Protein AF-A0A439CP92-F1 (afdb_monomer_lite)

pLDDT: mean 86.47, std 14.82, range [38.97, 98.31]

Foldseek 3Di:
DVVCLVVLNLVVLLVVCPPQPLHPLRSLLSVLSSCVSVVVLVVSLVSLVVSQVVCVVVVHDDVVSQLSNLVSCVSVVVLVVSLVSLVVCVVVVDDAPSSLVSNLVSLVVPHPCSVVVNVVSVVSNVPHDDPPPPPDPDDDVVVRPD

Structure (mmCIF, N/CA/C/O backbone):
data_AF-A0A439CP92-F1
#
_entry.id   AF-A0A439CP92-F1
#
loop_
_atom_site.group_PDB
_atom_site.id
_atom_site.type_symbol
_atom_site.label_atom_id
_atom_site.label_alt_id
_atom_site.label_comp_id
_atom_site.label_asym_id
_atom_site.label_entity_id
_atom_site.label_seq_id
_atom_site.pdbx_PDB_ins_code
_atom_site.Cartn_x
_atom_site.Cartn_y
_atom_site.Cartn_z
_atom_site.occupancy
_atom_site.B_iso_or_equiv
_atom_site.auth_seq_id
_atom_site.auth_comp_id
_atom_site.auth_asym_id
_atom_site.auth_atom_id
_atom_site.pdbx_PDB_model_num
ATOM 1 N N . ALA A 1 1 ? 4.979 8.449 -17.816 1.00 75.75 1 ALA A N 1
ATOM 2 C CA . ALA A 1 1 ? 4.745 7.078 -17.321 1.00 75.75 1 ALA A CA 1
ATOM 3 C C . ALA A 1 1 ? 3.416 6.972 -16.576 1.00 75.75 1 ALA A C 1
ATOM 5 O O . ALA A 1 1 ? 2.495 6.384 -17.115 1.00 75.75 1 ALA A O 1
ATOM 6 N N . LEU A 1 2 ? 3.265 7.621 -15.417 1.00 82.44 2 LEU A N 1
ATOM 7 C CA . LEU A 1 2 ? 2.061 7.519 -14.573 1.00 82.44 2 LEU A CA 1
ATOM 8 C C . LEU A 1 2 ? 0.750 7.939 -15.263 1.00 82.44 2 LEU A C 1
ATOM 10 O O . LEU A 1 2 ? -0.263 7.269 -15.110 1.00 82.44 2 LEU A O 1
ATOM 14 N N . LEU A 1 3 ? 0.774 8.989 -16.095 1.00 85.38 3 LEU A N 1
ATOM 15 C CA . LEU A 1 3 ? -0.392 9.374 -16.904 1.00 85.38 3 LEU A CA 1
ATOM 16 C C . LEU A 1 3 ? -0.860 8.239 -17.828 1.00 85.38 3 LEU A C 1
ATOM 18 O O . LEU A 1 3 ? -2.056 8.039 -17.990 1.00 85.38 3 LEU A O 1
ATOM 22 N N . TRP A 1 4 ? 0.073 7.491 -18.419 1.00 85.50 4 TRP A N 1
ATOM 23 C CA . TRP A 1 4 ? -0.262 6.387 -19.316 1.00 85.50 4 TRP A CA 1
ATOM 24 C C . TRP A 1 4 ? -0.872 5.211 -18.558 1.00 85.50 4 TRP A C 1
ATOM 26 O O . TRP A 1 4 ? -1.878 4.683 -19.012 1.00 85.50 4 TRP A O 1
ATOM 36 N N . LEU A 1 5 ? -0.361 4.894 -17.362 1.00 84.50 5 LEU A N 1
ATOM 37 C CA . LEU A 1 5 ? -0.995 3.914 -16.470 1.00 84.50 5 LEU A CA 1
ATOM 38 C C . LEU A 1 5 ? -2.428 4.323 -16.116 1.00 84.50 5 LEU A C 1
ATOM 40 O O . LEU A 1 5 ? -3.335 3.503 -16.186 1.00 84.50 5 LEU A O 1
ATOM 44 N N . HIS A 1 6 ? -2.658 5.604 -15.815 1.00 80.31 6 HIS A N 1
ATOM 45 C CA . HIS A 1 6 ? -4.003 6.106 -15.531 1.00 80.31 6 HIS A CA 1
ATOM 46 C C . HIS A 1 6 ? -4.958 5.993 -16.733 1.00 80.31 6 HIS A C 1
ATOM 48 O O . HIS A 1 6 ? -6.160 5.820 -16.557 1.00 80.31 6 HIS A O 1
ATOM 54 N N . LEU A 1 7 ? -4.424 6.079 -17.954 1.00 86.38 7 LEU A N 1
ATOM 55 C CA . LEU A 1 7 ? -5.168 5.883 -19.200 1.00 86.38 7 LEU A CA 1
ATOM 56 C C . LEU A 1 7 ? -5.283 4.402 -19.610 1.00 86.38 7 LEU A C 1
ATOM 58 O O . LEU A 1 7 ? -5.923 4.114 -20.619 1.00 86.38 7 LEU A O 1
ATOM 62 N N . GLY A 1 8 ? -4.672 3.480 -18.858 1.00 80.81 8 GLY A N 1
ATOM 63 C CA . GLY A 1 8 ? -4.618 2.050 -19.172 1.00 80.81 8 GLY A CA 1
ATOM 64 C C . GLY A 1 8 ? -3.624 1.672 -20.278 1.00 80.81 8 GLY A C 1
ATOM 65 O O . GLY A 1 8 ? -3.617 0.530 -20.721 1.00 80.81 8 GLY A O 1
ATOM 66 N N . ASP A 1 9 ? -2.777 2.598 -20.737 1.00 87.50 9 ASP A N 1
ATOM 67 C CA . ASP A 1 9 ? -1.738 2.325 -21.738 1.00 87.50 9 ASP A CA 1
ATOM 68 C C . ASP A 1 9 ? -0.431 1.910 -21.044 1.00 87.50 9 ASP A C 1
ATOM 70 O O . ASP A 1 9 ? 0.498 2.701 -20.835 1.00 87.50 9 ASP A O 1
ATOM 74 N N . VAL A 1 10 ? -0.378 0.642 -20.639 1.00 87.44 10 VAL A N 1
ATOM 75 C CA . VAL A 1 10 ? 0.774 0.050 -19.946 1.00 87.44 10 VAL A CA 1
ATOM 76 C C . VAL A 1 10 ? 2.036 0.086 -20.814 1.00 87.44 10 VAL A C 1
ATOM 78 O O . VAL A 1 10 ? 3.124 0.420 -20.334 1.00 87.44 10 VAL A O 1
ATOM 81 N N . ASP A 1 11 ? 1.904 -0.165 -22.114 1.00 86.31 11 ASP A N 1
ATOM 82 C CA . ASP A 1 11 ? 3.033 -0.162 -23.038 1.00 86.31 11 ASP A CA 1
ATOM 83 C C . ASP A 1 11 ? 3.666 1.234 -23.165 1.00 86.31 11 ASP A C 1
ATOM 85 O O . ASP A 1 11 ? 4.895 1.382 -23.160 1.00 86.31 11 ASP A O 1
ATOM 89 N N . ALA A 1 12 ? 2.850 2.290 -23.256 1.00 86.62 12 ALA A N 1
ATOM 90 C CA . ALA A 1 12 ? 3.343 3.664 -23.261 1.00 86.62 12 ALA A CA 1
ATOM 91 C C . ALA A 1 12 ? 3.942 4.066 -21.910 1.00 86.62 12 ALA A C 1
ATOM 93 O O . ALA A 1 12 ? 4.920 4.826 -21.878 1.00 86.62 12 ALA A O 1
ATOM 94 N N . ALA A 1 13 ? 3.417 3.539 -20.801 1.00 85.88 13 ALA A N 1
ATOM 95 C CA . ALA A 1 13 ? 3.995 3.753 -19.483 1.00 85.88 13 ALA A CA 1
ATOM 96 C C . ALA A 1 13 ? 5.419 3.191 -19.387 1.00 85.88 13 ALA A C 1
ATOM 98 O O . ALA A 1 13 ? 6.328 3.951 -19.038 1.00 85.88 13 ALA A O 1
ATOM 99 N N . ARG A 1 14 ? 5.627 1.925 -19.780 1.00 84.44 14 ARG A N 1
ATOM 100 C CA . ARG A 1 14 ? 6.946 1.264 -19.770 1.00 84.44 14 ARG A CA 1
ATOM 101 C C . ARG A 1 14 ? 7.942 1.972 -20.693 1.00 84.44 14 ARG A C 1
ATOM 103 O O . ARG A 1 14 ? 9.051 2.306 -20.281 1.00 84.44 14 ARG A O 1
ATOM 110 N N . ARG A 1 15 ? 7.529 2.338 -21.914 1.00 85.75 15 ARG A N 1
ATOM 111 C CA . ARG A 1 15 ? 8.378 3.122 -22.837 1.00 85.75 15 ARG A CA 1
ATOM 112 C C . ARG A 1 15 ? 8.777 4.493 -22.289 1.00 85.75 15 ARG A C 1
ATOM 114 O O . ARG A 1 15 ? 9.829 5.000 -22.656 1.00 85.75 15 ARG A O 1
ATOM 121 N N . SER A 1 16 ? 7.944 5.102 -21.444 1.00 82.94 16 SER A N 1
ATOM 122 C CA . SER A 1 16 ? 8.219 6.431 -20.882 1.00 82.94 16 SER A CA 1
ATOM 123 C C . SER A 1 16 ? 9.323 6.432 -19.829 1.00 82.94 16 SER A C 1
ATOM 125 O O . SER A 1 16 ? 9.862 7.498 -19.542 1.00 82.94 16 SER A O 1
ATOM 127 N N . VAL A 1 17 ? 9.594 5.284 -19.204 1.00 81.12 17 VAL A N 1
ATOM 128 C CA . VAL A 1 17 ? 10.691 5.138 -18.239 1.00 81.12 17 VAL A CA 1
ATOM 129 C C . VAL A 1 17 ? 11.905 4.448 -18.830 1.00 81.12 17 VAL A C 1
ATOM 131 O O . VAL A 1 17 ? 12.988 4.615 -18.286 1.00 81.12 17 VAL A O 1
ATOM 134 N N . ALA A 1 18 ? 11.751 3.772 -19.975 1.00 72.81 18 ALA A N 1
ATOM 135 C CA . ALA A 1 18 ? 12.869 3.226 -20.725 1.00 72.81 18 ALA A CA 1
ATOM 136 C C . ALA A 1 18 ? 13.961 4.293 -20.917 1.00 72.81 18 ALA A C 1
ATOM 138 O O . ALA A 1 18 ? 13.659 5.435 -21.279 1.00 72.81 18 ALA A O 1
ATOM 139 N N . HIS A 1 19 ? 15.221 3.881 -20.757 1.00 70.25 19 HIS A N 1
ATOM 140 C CA . HIS A 1 19 ? 16.435 4.709 -20.826 1.00 70.25 19 HIS A CA 1
ATOM 141 C C . HIS A 1 19 ? 16.805 5.464 -19.533 1.00 70.25 19 HIS A C 1
ATOM 143 O O . HIS A 1 19 ? 17.513 6.468 -19.605 1.00 70.25 19 HIS A O 1
ATOM 149 N N . GLY A 1 2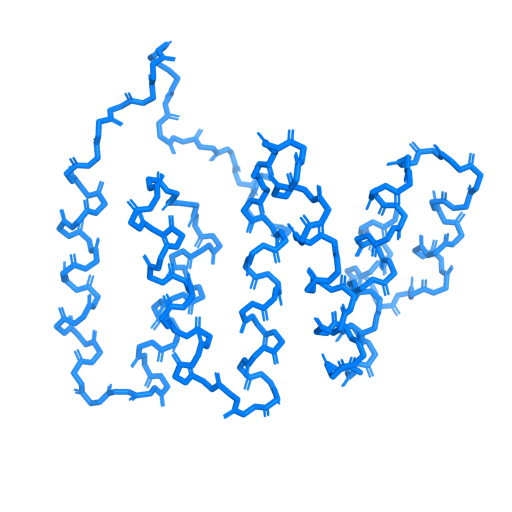0 ? 16.391 4.992 -18.350 1.00 66.94 20 GLY A N 1
ATOM 150 C CA . GLY A 1 20 ? 16.940 5.462 -17.073 1.00 66.94 20 GLY A CA 1
ATOM 151 C C . GLY A 1 20 ? 16.405 6.809 -16.592 1.00 66.94 20 GLY A C 1
ATOM 152 O O . GLY A 1 20 ? 16.913 7.351 -15.613 1.00 66.94 20 GLY A O 1
ATOM 153 N N . VAL A 1 21 ? 15.378 7.364 -17.246 1.00 66.06 21 VAL A N 1
ATOM 154 C CA . VAL A 1 21 ? 14.821 8.691 -16.916 1.00 66.06 21 VAL A CA 1
ATOM 155 C C . VAL A 1 21 ? 14.215 8.717 -15.508 1.00 66.06 21 VAL A C 1
ATOM 157 O O . VAL A 1 21 ? 14.237 9.752 -14.848 1.00 66.06 21 VAL A O 1
ATOM 160 N N . ALA A 1 22 ? 13.698 7.580 -15.037 1.00 67.50 22 ALA A N 1
ATOM 161 C CA . ALA A 1 22 ? 13.103 7.430 -13.709 1.00 67.50 22 ALA A CA 1
ATOM 162 C C . ALA A 1 22 ? 14.066 6.832 -12.660 1.00 67.50 22 ALA A C 1
ATOM 164 O O . ALA A 1 22 ? 13.677 6.662 -11.505 1.00 67.50 22 ALA A O 1
ATOM 165 N N . GLY A 1 23 ? 15.302 6.495 -13.051 1.00 81.56 23 GLY A N 1
ATOM 166 C CA . GLY A 1 23 ? 16.192 5.648 -12.255 1.00 81.56 23 GLY A CA 1
ATOM 167 C C . GLY A 1 23 ? 15.680 4.206 -12.113 1.00 81.56 23 GLY A C 1
ATOM 168 O O . GLY A 1 23 ? 14.529 3.895 -12.412 1.00 81.56 23 GLY A O 1
ATOM 169 N N . GLU A 1 24 ? 16.541 3.312 -11.628 1.00 83.75 24 GLU A N 1
ATOM 170 C CA . GLU A 1 24 ? 16.246 1.873 -11.530 1.00 83.75 24 GLU A CA 1
ATOM 171 C C . GLU A 1 24 ? 15.065 1.567 -10.591 1.00 83.75 24 GLU A C 1
ATOM 173 O O . GLU A 1 24 ? 14.230 0.708 -10.869 1.00 83.75 24 GLU A O 1
ATOM 178 N N . THR A 1 25 ? 14.955 2.291 -9.476 1.00 84.50 25 THR A N 1
ATOM 179 C CA . THR A 1 25 ? 13.829 2.174 -8.537 1.00 84.50 25 THR A CA 1
ATOM 180 C C . THR A 1 25 ? 12.513 2.614 -9.183 1.00 84.50 25 THR A C 1
ATOM 182 O O . THR A 1 25 ? 11.494 1.941 -9.034 1.00 84.50 25 THR A O 1
ATOM 185 N N . GLY A 1 26 ? 12.528 3.722 -9.934 1.00 85.06 26 GLY A N 1
ATOM 186 C CA . GLY A 1 26 ? 11.341 4.250 -10.604 1.00 85.06 26 GLY A CA 1
ATOM 187 C C . GLY A 1 26 ? 10.868 3.363 -11.755 1.00 85.06 26 GLY A C 1
ATOM 188 O O . GLY A 1 26 ? 9.666 3.160 -11.912 1.00 85.06 26 GLY A O 1
ATOM 189 N N . GLU A 1 27 ? 11.793 2.783 -12.524 1.00 89.19 27 GLU A N 1
ATOM 190 C CA . GLU A 1 27 ? 11.474 1.781 -13.551 1.00 89.19 27 GLU A CA 1
ATOM 191 C C . GLU A 1 27 ? 10.789 0.553 -12.938 1.00 89.19 27 GLU A C 1
ATOM 193 O O . GLU A 1 27 ? 9.714 0.158 -13.390 1.00 89.19 27 GLU A O 1
ATOM 198 N N . ARG A 1 28 ? 11.338 0.013 -11.841 1.00 91.69 28 ARG A N 1
ATOM 199 C CA . ARG A 1 28 ? 10.758 -1.139 -11.132 1.00 91.69 28 ARG A CA 1
ATOM 200 C C . ARG A 1 28 ? 9.383 -0.850 -10.533 1.00 91.69 28 ARG A C 1
ATOM 202 O O . ARG A 1 28 ? 8.502 -1.705 -10.597 1.00 91.69 28 ARG A O 1
ATOM 209 N N . ALA A 1 29 ? 9.174 0.353 -9.998 1.00 91.75 29 ALA A N 1
ATOM 210 C CA . ALA A 1 29 ? 7.865 0.776 -9.506 1.00 91.75 29 ALA A CA 1
ATOM 211 C C . ALA A 1 29 ? 6.828 0.863 -10.640 1.00 91.75 29 ALA A C 1
ATOM 213 O O . ALA A 1 29 ? 5.717 0.356 -10.496 1.00 91.75 29 ALA A O 1
ATOM 214 N N . ILE A 1 30 ? 7.186 1.444 -11.793 1.00 91.69 30 ILE A N 1
ATOM 215 C CA . ILE A 1 30 ? 6.302 1.476 -12.971 1.00 91.69 30 ILE A CA 1
ATOM 216 C C . ILE A 1 30 ? 6.001 0.067 -13.474 1.00 91.69 30 ILE A C 1
ATOM 218 O O . ILE A 1 30 ? 4.857 -0.216 -13.822 1.00 91.69 30 ILE A O 1
ATOM 222 N N . ASP A 1 31 ? 6.988 -0.825 -13.466 1.00 92.75 31 ASP A N 1
ATOM 223 C CA . ASP A 1 31 ? 6.794 -2.210 -13.875 1.00 92.75 31 ASP A CA 1
ATOM 224 C C . ASP A 1 31 ? 5.871 -2.997 -12.944 1.00 92.75 31 ASP A C 1
ATOM 226 O O . ASP A 1 31 ? 5.205 -3.916 -13.418 1.00 92.75 31 ASP A O 1
ATOM 230 N N . ALA A 1 32 ? 5.838 -2.682 -11.649 1.00 95.56 32 ALA A N 1
ATOM 231 C CA . ALA A 1 32 ? 4.910 -3.287 -10.698 1.00 95.56 32 ALA A CA 1
ATOM 232 C C . ALA A 1 32 ? 3.497 -2.693 -10.825 1.00 95.56 32 ALA A C 1
ATOM 234 O O . ALA A 1 32 ? 2.518 -3.435 -10.839 1.00 95.56 32 ALA A O 1
ATOM 235 N N . LEU A 1 33 ? 3.380 -1.372 -10.995 1.00 94.12 33 LEU A N 1
ATOM 236 C CA . LEU A 1 33 ? 2.095 -0.705 -11.243 1.00 94.12 33 LEU A CA 1
ATOM 237 C C . LEU A 1 33 ? 1.445 -1.159 -12.555 1.00 94.12 33 LEU A C 1
ATOM 239 O O . LEU A 1 33 ? 0.226 -1.283 -12.630 1.00 94.12 33 LEU A O 1
ATOM 243 N N . ALA A 1 34 ? 2.252 -1.407 -13.583 1.00 92.25 34 ALA A N 1
ATOM 244 C CA . ALA A 1 34 ? 1.799 -1.961 -14.848 1.00 92.25 34 ALA A CA 1
ATOM 245 C C . ALA A 1 34 ? 1.158 -3.345 -14.671 1.00 92.25 34 ALA A C 1
ATOM 247 O O . ALA A 1 34 ? 0.043 -3.556 -15.132 1.00 92.25 34 ALA A O 1
ATOM 248 N N . ASP A 1 35 ? 1.811 -4.248 -13.936 1.00 94.69 35 ASP A N 1
ATOM 249 C CA . ASP A 1 35 ? 1.246 -5.567 -13.636 1.00 94.69 35 ASP A CA 1
ATOM 250 C C . ASP A 1 35 ? -0.064 -5.452 -12.837 1.00 94.69 35 ASP A C 1
ATOM 252 O O . ASP A 1 35 ? -1.028 -6.155 -13.126 1.00 94.69 35 ASP A O 1
ATOM 256 N N . MET A 1 36 ? -0.149 -4.521 -11.877 1.00 95.06 36 MET A N 1
ATOM 257 C CA . MET A 1 36 ? -1.408 -4.252 -11.164 1.00 95.06 36 MET A CA 1
ATOM 258 C C . MET A 1 36 ? -2.516 -3.750 -12.099 1.00 95.06 36 MET A C 1
ATOM 260 O O . MET A 1 36 ? -3.676 -4.110 -11.905 1.00 95.06 36 MET A O 1
ATOM 264 N N . ALA A 1 37 ? -2.180 -2.916 -13.088 1.00 91.38 37 ALA A N 1
ATOM 265 C CA . ALA A 1 37 ? -3.136 -2.408 -14.072 1.00 91.38 37 ALA A CA 1
ATOM 266 C C . ALA A 1 37 ? -3.661 -3.518 -15.000 1.00 91.38 37 ALA A C 1
ATOM 268 O O . ALA A 1 37 ? -4.830 -3.480 -15.383 1.00 91.38 37 ALA A O 1
ATOM 269 N N . ASP A 1 38 ? -2.830 -4.522 -15.289 1.00 92.00 38 ASP A N 1
ATOM 270 C CA . ASP A 1 38 ? -3.197 -5.714 -16.063 1.00 92.00 38 ASP A CA 1
ATOM 271 C C . ASP A 1 38 ? -3.932 -6.784 -15.221 1.00 92.00 38 ASP A C 1
ATOM 273 O O . ASP A 1 38 ? -4.427 -7.770 -15.763 1.00 92.00 38 ASP A O 1
ATOM 277 N N . GLY A 1 39 ? -4.057 -6.583 -13.903 1.00 93.88 39 GLY A N 1
ATOM 278 C CA . GLY A 1 39 ? -4.697 -7.525 -12.974 1.00 93.88 39 GLY A CA 1
ATOM 279 C C . GLY A 1 39 ? -3.779 -8.645 -12.469 1.00 93.88 39 GLY A C 1
ATOM 280 O O . GLY A 1 39 ? -4.235 -9.546 -11.768 1.00 93.88 39 GLY A O 1
ATOM 281 N N . GLU A 1 40 ? -2.484 -8.576 -12.774 1.00 97.25 40 GLU A N 1
ATOM 282 C CA . GLU A 1 40 ? -1.452 -9.551 -12.407 1.00 97.25 40 GLU A CA 1
ATOM 283 C C . GLU A 1 40 ? -0.909 -9.279 -10.988 1.00 97.25 40 GLU A C 1
ATOM 285 O O . GLU A 1 40 ? 0.280 -9.008 -10.773 1.00 97.25 40 GLU A O 1
ATOM 290 N N . TYR A 1 41 ? -1.796 -9.309 -9.988 1.00 97.50 41 TYR A N 1
ATOM 291 C CA . TYR A 1 41 ? -1.498 -8.869 -8.619 1.00 97.50 41 TYR A CA 1
ATOM 292 C C . TYR A 1 41 ? -0.447 -9.721 -7.898 1.00 97.50 41 TYR A C 1
ATOM 294 O O . TYR A 1 41 ? 0.344 -9.180 -7.127 1.00 97.50 41 TYR A O 1
ATOM 302 N N . GLU A 1 42 ? -0.385 -11.029 -8.139 1.00 98.12 42 GLU A N 1
ATOM 303 C CA . GLU A 1 42 ? 0.636 -11.917 -7.574 1.00 98.12 42 GLU A CA 1
ATO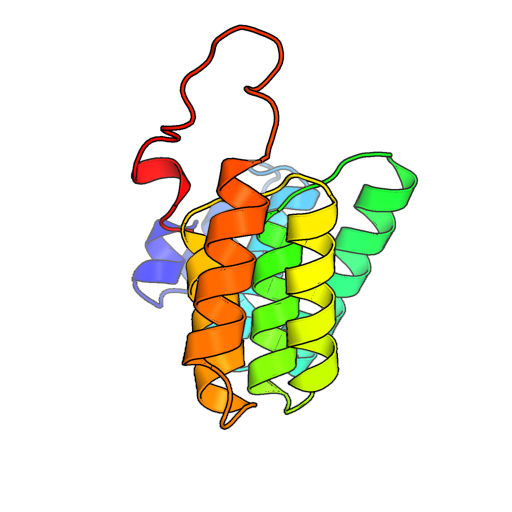M 304 C C . GLU A 1 42 ? 2.037 -11.553 -8.082 1.00 98.12 42 GLU A C 1
ATOM 306 O O . GLU A 1 42 ? 3.002 -11.530 -7.310 1.00 98.12 42 GLU A O 1
ATOM 311 N N . THR A 1 43 ? 2.146 -11.225 -9.372 1.00 97.94 43 THR A N 1
ATOM 312 C CA . THR A 1 43 ? 3.407 -10.801 -9.992 1.00 97.94 43 THR A CA 1
ATOM 313 C C . THR A 1 43 ? 3.835 -9.440 -9.444 1.00 97.94 43 THR A C 1
ATOM 315 O O . THR A 1 43 ? 4.978 -9.278 -9.002 1.00 97.94 43 THR A O 1
ATOM 318 N N . ALA A 1 44 ? 2.899 -8.489 -9.373 1.00 98.06 44 ALA A N 1
ATOM 319 C CA . ALA A 1 44 ? 3.131 -7.183 -8.766 1.00 98.06 44 ALA A CA 1
ATOM 320 C C . ALA A 1 44 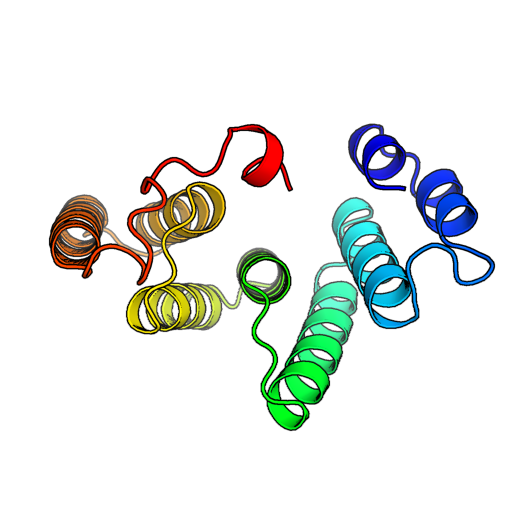? 3.551 -7.291 -7.290 1.00 98.06 44 ALA A C 1
ATOM 322 O O . ALA A 1 44 ? 4.497 -6.626 -6.867 1.00 98.06 44 ALA A O 1
ATOM 323 N N . LEU A 1 45 ? 2.908 -8.168 -6.510 1.00 98.31 45 LEU A N 1
ATOM 324 C CA . LEU A 1 45 ? 3.239 -8.412 -5.105 1.00 98.31 45 LEU A CA 1
ATOM 325 C C . LEU A 1 45 ? 4.699 -8.849 -4.933 1.00 98.31 45 LEU A C 1
ATOM 327 O O . LEU A 1 45 ? 5.385 -8.366 -4.030 1.00 98.31 45 LEU A O 1
ATOM 331 N N . GLY A 1 46 ? 5.183 -9.741 -5.802 1.00 98.12 46 GLY A N 1
ATOM 332 C CA . GLY A 1 46 ? 6.585 -10.160 -5.818 1.00 98.12 46 GLY A CA 1
ATOM 333 C C . GLY A 1 46 ? 7.538 -8.988 -6.066 1.00 98.12 46 GLY A C 1
ATOM 334 O O . GLY A 1 46 ? 8.509 -8.816 -5.327 1.00 98.12 46 GLY A O 1
ATOM 335 N N . LYS A 1 47 ? 7.220 -8.137 -7.049 1.00 97.88 47 LYS A N 1
ATOM 336 C CA . LYS A 1 47 ? 8.014 -6.942 -7.378 1.00 97.88 47 LYS A CA 1
ATOM 337 C C . LYS A 1 47 ? 8.046 -5.935 -6.228 1.00 97.88 47 LYS A C 1
ATOM 339 O O . LYS A 1 47 ? 9.121 -5.450 -5.880 1.00 97.88 47 LYS A O 1
ATOM 344 N N . TRP A 1 48 ? 6.905 -5.662 -5.593 1.00 97.69 48 TRP A N 1
ATOM 345 C CA . TRP A 1 48 ? 6.842 -4.742 -4.456 1.00 97.69 48 TRP A CA 1
ATOM 346 C C . TRP A 1 48 ? 7.604 -5.253 -3.236 1.00 97.69 48 TRP A C 1
ATOM 348 O O . TRP A 1 48 ? 8.272 -4.468 -2.566 1.00 97.69 48 TRP A O 1
ATOM 358 N N . ARG A 1 49 ? 7.542 -6.561 -2.950 1.00 97.00 49 ARG A N 1
ATOM 359 C CA . ARG A 1 49 ? 8.313 -7.169 -1.855 1.00 97.00 49 ARG A CA 1
ATOM 360 C C . ARG A 1 49 ? 9.814 -6.998 -2.072 1.00 97.00 49 ARG A C 1
ATOM 362 O O . ARG A 1 49 ? 10.482 -6.523 -1.160 1.00 97.00 49 ARG A O 1
ATOM 369 N N . ALA A 1 50 ? 10.303 -7.308 -3.273 1.00 96.12 50 ALA A N 1
ATOM 370 C CA . ALA A 1 50 ? 11.713 -7.146 -3.623 1.00 96.12 50 ALA A CA 1
ATOM 371 C C . ALA A 1 50 ? 12.163 -5.678 -3.539 1.00 96.12 50 ALA A C 1
ATOM 373 O O . ALA A 1 50 ? 13.201 -5.379 -2.958 1.00 96.12 50 ALA A O 1
ATOM 374 N N . LEU A 1 51 ? 11.352 -4.750 -4.063 1.00 94.81 51 LEU A N 1
ATOM 375 C CA . LEU A 1 51 ? 11.666 -3.321 -4.018 1.00 94.81 51 LEU A CA 1
ATOM 376 C C . LEU A 1 51 ? 11.750 -2.800 -2.576 1.00 94.81 51 LEU A C 1
ATOM 378 O O . LEU A 1 51 ? 12.660 -2.049 -2.239 1.00 94.81 51 LEU A O 1
ATOM 382 N N . ARG A 1 52 ? 10.816 -3.218 -1.716 1.00 93.19 52 ARG A N 1
ATOM 383 C CA . ARG A 1 52 ? 10.789 -2.826 -0.303 1.00 93.19 52 ARG A CA 1
ATOM 384 C C . ARG A 1 52 ? 11.968 -3.400 0.484 1.00 93.19 52 ARG A C 1
ATOM 386 O O . ARG A 1 52 ? 12.485 -2.715 1.359 1.00 93.19 52 ARG A O 1
ATOM 393 N N . GLU A 1 53 ? 12.358 -4.643 0.209 1.00 93.25 53 GLU A N 1
ATOM 394 C CA . GLU A 1 53 ? 13.508 -5.289 0.853 1.00 93.25 53 GLU A CA 1
ATOM 395 C C . GLU A 1 53 ? 14.795 -4.497 0.585 1.00 93.25 53 GLU A C 1
ATOM 397 O O . GLU A 1 53 ? 15.458 -4.078 1.530 1.00 93.25 53 GLU A O 1
ATOM 402 N N . GLU A 1 54 ? 15.061 -4.150 -0.675 1.00 90.50 54 GLU A N 1
ATOM 403 C CA . GLU A 1 54 ? 16.216 -3.323 -1.051 1.00 90.50 54 GLU A CA 1
ATOM 404 C C . GLU A 1 54 ? 16.164 -1.911 -0.444 1.00 90.50 54 GLU A C 1
ATOM 406 O O . GLU A 1 54 ? 17.164 -1.390 0.050 1.00 90.50 54 GLU A O 1
ATOM 411 N N . MET A 1 55 ? 14.992 -1.270 -0.442 1.00 89.00 55 MET A N 1
ATOM 412 C CA . MET A 1 55 ? 14.828 0.043 0.192 1.00 89.00 55 MET A CA 1
ATOM 413 C C . MET A 1 55 ? 15.130 -0.009 1.696 1.00 89.00 55 MET A C 1
ATOM 415 O O . MET A 1 55 ? 15.811 0.877 2.220 1.00 89.00 55 MET A O 1
ATOM 419 N N . SER A 1 56 ? 14.685 -1.071 2.376 1.00 86.69 56 SER A N 1
ATOM 420 C CA . SER A 1 56 ? 14.938 -1.283 3.801 1.00 86.69 56 SER A CA 1
ATOM 421 C C . SER A 1 56 ? 16.425 -1.477 4.098 1.00 86.69 56 SER A C 1
ATOM 423 O O . SER A 1 56 ? 16.919 -0.891 5.063 1.00 86.69 56 SER A O 1
ATOM 425 N N . GLU A 1 57 ? 17.154 -2.226 3.265 1.00 87.81 57 GLU A N 1
ATOM 426 C CA . GLU A 1 57 ? 18.615 -2.370 3.372 1.00 87.81 57 GLU A CA 1
ATOM 427 C C . GLU A 1 57 ? 19.332 -1.016 3.267 1.00 87.81 57 GLU A C 1
ATOM 429 O O . GLU A 1 57 ? 20.319 -0.763 3.963 1.00 87.81 57 GLU A O 1
ATOM 434 N N . ASN A 1 58 ? 18.775 -0.101 2.472 1.00 84.62 58 ASN A N 1
ATOM 435 C CA . ASN A 1 58 ? 19.326 1.230 2.240 1.00 84.62 58 ASN A CA 1
ATOM 436 C C . ASN A 1 58 ? 18.797 2.293 3.222 1.00 84.62 58 ASN A C 1
ATOM 438 O O . ASN A 1 58 ? 19.131 3.470 3.077 1.00 84.62 58 ASN A O 1
ATOM 442 N N . SER A 1 59 ? 18.005 1.900 4.231 1.00 84.62 59 SER A N 1
ATOM 443 C CA . SER A 1 59 ? 17.345 2.806 5.191 1.00 84.62 59 SER A CA 1
ATOM 444 C C . SER A 1 59 ? 16.474 3.884 4.528 1.00 84.62 59 SER A C 1
ATOM 446 O O . SER A 1 59 ? 16.369 5.008 5.023 1.00 84.62 59 SER A O 1
ATOM 448 N N . VAL A 1 60 ? 15.865 3.549 3.389 1.00 81.62 60 VAL A N 1
ATOM 449 C CA . VAL A 1 60 ? 14.904 4.392 2.675 1.00 81.62 60 VAL A CA 1
ATOM 450 C C . VAL A 1 60 ? 13.515 3.801 2.882 1.00 81.62 60 VAL A C 1
ATOM 452 O O . VAL A 1 60 ? 13.303 2.617 2.651 1.00 81.62 60 VAL A O 1
ATOM 455 N N . GLU A 1 61 ? 12.554 4.622 3.293 1.00 79.19 61 GLU A N 1
ATOM 456 C CA . GLU A 1 61 ? 11.150 4.219 3.376 1.00 79.19 61 GLU A CA 1
ATOM 457 C C . GLU A 1 61 ? 10.326 5.012 2.363 1.00 79.19 61 GLU A C 1
ATOM 459 O O . GLU A 1 61 ? 10.366 6.243 2.343 1.00 79.19 61 GLU A O 1
ATOM 464 N N . ASP A 1 62 ? 9.562 4.300 1.534 1.00 86.25 62 ASP A N 1
ATOM 465 C CA . ASP A 1 62 ? 8.611 4.888 0.594 1.00 86.25 62 ASP A CA 1
ATOM 466 C C . ASP A 1 62 ? 7.209 4.329 0.871 1.00 86.25 62 ASP A C 1
ATOM 468 O O . ASP A 1 62 ? 6.926 3.139 0.693 1.00 86.25 62 ASP A O 1
ATOM 472 N N . GLU A 1 63 ? 6.323 5.209 1.334 1.00 89.44 63 GLU A N 1
ATOM 473 C CA . GLU A 1 63 ? 4.938 4.884 1.675 1.00 89.44 63 GLU A CA 1
ATOM 474 C C . GLU A 1 63 ? 4.164 4.339 0.460 1.00 89.44 63 GLU A C 1
ATOM 476 O O . GLU A 1 63 ? 3.339 3.440 0.620 1.00 89.44 63 GLU A O 1
ATOM 481 N N . MET A 1 64 ? 4.463 4.806 -0.761 1.00 91.00 64 MET A N 1
ATOM 482 C CA . MET A 1 64 ? 3.792 4.359 -1.990 1.00 91.00 64 MET A CA 1
ATOM 483 C C . MET A 1 64 ? 4.058 2.877 -2.263 1.00 91.00 64 MET A C 1
ATOM 485 O O . MET A 1 64 ? 3.132 2.131 -2.600 1.00 91.00 64 MET A O 1
ATOM 489 N N . VAL A 1 65 ? 5.300 2.425 -2.059 1.00 94.19 65 VAL A N 1
ATOM 490 C CA . VAL A 1 65 ? 5.670 1.007 -2.190 1.00 94.19 65 VAL A CA 1
ATOM 491 C C . VAL A 1 65 ? 4.899 0.170 -1.176 1.00 94.19 65 VAL A C 1
ATOM 493 O O . VAL A 1 65 ? 4.347 -0.878 -1.515 1.00 94.19 65 VAL A O 1
ATOM 496 N N . GLY A 1 66 ? 4.819 0.649 0.067 1.00 95.06 66 GLY A N 1
ATOM 497 C CA . GLY A 1 66 ? 4.091 -0.031 1.128 1.00 95.06 66 GLY A CA 1
ATOM 498 C C . GLY A 1 66 ? 2.588 -0.147 0.849 1.00 95.06 66 GLY A C 1
ATOM 499 O O . GLY A 1 66 ? 2.011 -1.232 0.963 1.00 95.06 66 GLY A O 1
ATOM 500 N N . VAL A 1 67 ? 1.954 0.950 0.442 1.00 95.88 67 VAL A N 1
ATOM 501 C CA . VAL A 1 67 ? 0.521 0.979 0.135 1.00 95.88 67 VAL A CA 1
ATOM 502 C C . VAL A 1 67 ? 0.189 0.056 -1.038 1.00 95.88 67 VAL A C 1
ATOM 504 O O . VAL A 1 67 ? -0.726 -0.760 -0.922 1.00 95.88 67 VAL A O 1
ATOM 507 N N . ASN A 1 68 ? 0.944 0.110 -2.138 1.00 97.31 68 ASN A N 1
ATOM 508 C CA . ASN A 1 68 ? 0.682 -0.745 -3.300 1.00 97.31 68 ASN A CA 1
ATOM 509 C C . ASN A 1 68 ? 0.927 -2.233 -3.014 1.00 97.31 68 ASN A C 1
ATOM 511 O O . ASN A 1 68 ? 0.175 -3.086 -3.494 1.00 97.31 68 ASN A O 1
ATOM 515 N N . LEU A 1 69 ? 1.905 -2.559 -2.162 1.00 98.06 69 LEU A N 1
ATOM 516 C CA . LEU A 1 69 ? 2.091 -3.918 -1.657 1.00 98.06 69 LEU A CA 1
ATOM 517 C C . LEU A 1 69 ? 0.850 -4.406 -0.899 1.00 98.06 69 LEU A C 1
ATOM 519 O O . LEU A 1 69 ? 0.371 -5.510 -1.158 1.00 98.06 69 LEU A O 1
ATOM 523 N N . ALA A 1 70 ? 0.298 -3.591 0.004 1.00 97.62 70 ALA A N 1
ATOM 52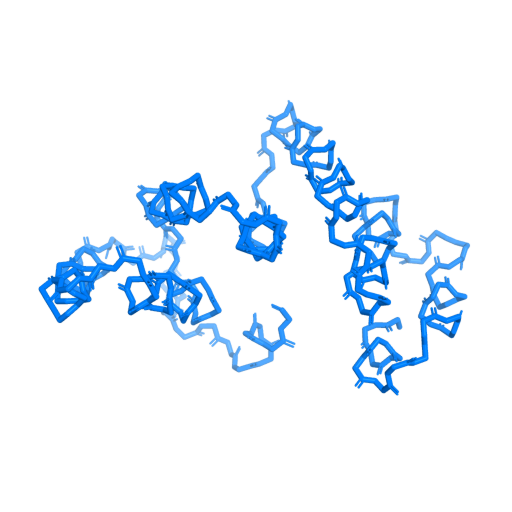4 C CA . ALA A 1 70 ? -0.909 -3.947 0.748 1.00 97.62 70 ALA A CA 1
ATOM 525 C C . ALA A 1 70 ? -2.144 -4.102 -0.149 1.00 97.62 70 ALA A C 1
ATOM 527 O O . ALA A 1 70 ? -2.961 -4.993 0.079 1.00 97.62 70 ALA A O 1
ATOM 528 N N . VAL A 1 71 ? -2.268 -3.278 -1.193 1.00 96.50 71 VAL A N 1
ATOM 529 C CA . VAL A 1 71 ? -3.326 -3.427 -2.203 1.00 96.50 71 VAL A CA 1
ATOM 530 C C . VAL A 1 71 ? -3.189 -4.766 -2.931 1.00 96.50 71 VAL A C 1
ATOM 532 O O . VAL A 1 71 ? -4.182 -5.468 -3.109 1.00 96.50 71 VAL A O 1
ATOM 535 N N . CYS A 1 72 ? -1.971 -5.183 -3.286 1.00 98.12 72 CYS A N 1
ATOM 536 C CA . CYS A 1 72 ? -1.763 -6.512 -3.862 1.00 98.12 72 CYS A CA 1
ATOM 537 C C . CYS A 1 72 ? -2.124 -7.628 -2.865 1.00 98.12 72 CYS A C 1
ATOM 539 O O . CYS A 1 72 ? -2.749 -8.612 -3.253 1.00 98.12 72 CYS A O 1
ATOM 541 N N . LEU A 1 73 ? -1.805 -7.476 -1.573 1.00 97.81 73 LEU A N 1
ATOM 542 C CA . LEU A 1 73 ? -2.227 -8.429 -0.534 1.00 97.81 73 LEU A CA 1
ATOM 543 C C . LEU A 1 73 ? -3.755 -8.536 -0.437 1.00 97.81 73 LEU A C 1
ATOM 545 O O . LEU A 1 73 ? -4.281 -9.638 -0.305 1.00 97.81 73 LEU A O 1
ATOM 549 N N . LEU A 1 74 ? -4.483 -7.425 -0.564 1.00 95.75 74 LEU A N 1
ATOM 550 C CA . LEU A 1 74 ? -5.944 -7.438 -0.651 1.00 95.75 74 LEU A CA 1
ATOM 551 C C . LEU A 1 74 ? -6.429 -8.256 -1.862 1.00 95.75 74 LEU A C 1
ATOM 553 O O . LEU A 1 74 ? -7.219 -9.183 -1.680 1.00 95.75 74 LEU A O 1
ATOM 557 N N . TYR A 1 75 ? -5.970 -7.935 -3.075 1.00 96.19 75 TYR A N 1
ATOM 558 C CA . TYR A 1 75 ? -6.455 -8.588 -4.301 1.00 96.19 75 TYR A CA 1
ATOM 559 C C . TYR A 1 75 ? -6.064 -10.068 -4.409 1.00 96.19 75 TYR A C 1
ATOM 561 O O . TYR A 1 75 ? -6.793 -10.845 -5.018 1.00 96.19 75 TYR A O 1
ATOM 569 N N . THR A 1 76 ? -4.982 -10.478 -3.747 1.00 97.12 76 THR A N 1
ATOM 570 C CA . THR A 1 76 ? -4.553 -11.885 -3.643 1.00 97.12 76 THR A CA 1
ATOM 571 C C . THR A 1 76 ? -5.193 -12.630 -2.462 1.00 97.12 76 THR A C 1
ATOM 573 O O . THR A 1 76 ? -4.862 -13.781 -2.184 1.00 97.12 76 THR A O 1
ATOM 576 N N . GLY A 1 77 ? -6.128 -11.996 -1.743 1.00 95.56 77 GLY A N 1
ATOM 577 C CA . GLY A 1 77 ? -6.889 -12.615 -0.652 1.00 95.56 77 GLY A CA 1
ATOM 578 C C . GLY A 1 77 ? -6.164 -12.677 0.699 1.00 95.56 77 GLY A C 1
ATOM 579 O O . GLY A 1 77 ? -6.722 -13.185 1.672 1.00 95.56 77 GLY A O 1
ATOM 580 N N . LEU A 1 78 ? -4.962 -12.113 0.807 1.00 96.56 78 LEU A N 1
ATOM 581 C CA . LEU A 1 78 ? -4.150 -12.025 2.027 1.00 96.56 78 LEU A CA 1
ATOM 582 C C . LEU A 1 78 ? -4.520 -10.791 2.864 1.00 96.56 78 LEU A C 1
ATOM 584 O O . LEU A 1 78 ? -3.671 -10.041 3.348 1.00 96.56 78 LEU A O 1
ATOM 588 N N . MET A 1 79 ? -5.820 -10.571 3.051 1.00 94.38 79 MET A N 1
ATOM 589 C CA . MET A 1 79 ? -6.331 -9.351 3.668 1.00 94.38 79 MET A CA 1
ATOM 590 C C . MET A 1 79 ? -5.852 -9.107 5.114 1.00 94.38 79 MET A C 1
ATOM 592 O O . MET A 1 79 ? -5.525 -7.963 5.428 1.00 94.38 79 MET A O 1
ATOM 596 N N . PRO A 1 80 ? -5.754 -10.112 6.010 1.00 94.94 80 PRO A N 1
ATOM 597 C CA . PRO A 1 80 ? -5.190 -9.887 7.341 1.00 94.94 80 PRO A CA 1
ATOM 598 C C . PRO A 1 80 ? -3.752 -9.352 7.291 1.00 94.94 80 PRO A C 1
ATOM 600 O O . PRO A 1 80 ? -3.451 -8.380 7.975 1.00 94.94 80 PRO A O 1
ATOM 603 N N . GLU A 1 81 ? -2.906 -9.915 6.419 1.00 96.12 81 GLU A N 1
ATOM 604 C CA . GLU A 1 81 ? -1.528 -9.446 6.209 1.00 96.12 81 GLU A CA 1
ATOM 605 C C . GLU A 1 81 ? -1.524 -8.011 5.669 1.00 96.12 81 GLU A C 1
ATOM 607 O O . GLU A 1 81 ? -0.805 -7.162 6.188 1.00 96.12 81 GLU A O 1
ATOM 612 N N . GLY A 1 82 ? -2.369 -7.711 4.675 1.00 96.50 82 GLY A N 1
ATOM 613 C CA . GLY A 1 82 ? -2.482 -6.365 4.109 1.00 96.50 82 GLY A CA 1
ATOM 614 C C . GLY A 1 82 ? -2.924 -5.318 5.134 1.00 96.50 82 GLY A C 1
ATOM 615 O O . GLY A 1 82 ? -2.380 -4.215 5.158 1.00 96.50 82 GLY A O 1
ATOM 616 N N . ARG A 1 83 ? -3.874 -5.662 6.013 1.00 96.94 83 ARG A N 1
ATOM 617 C CA . ARG A 1 83 ? -4.332 -4.768 7.085 1.00 96.94 83 ARG A CA 1
ATOM 618 C C . ARG A 1 83 ? -3.214 -4.517 8.085 1.00 96.94 83 ARG A C 1
ATOM 620 O O . ARG A 1 83 ? -2.908 -3.361 8.350 1.00 96.94 83 ARG A O 1
ATOM 627 N N . ASP A 1 84 ? -2.627 -5.582 8.624 1.00 96.44 84 ASP A N 1
ATOM 628 C CA . ASP A 1 84 ? -1.583 -5.477 9.644 1.00 96.44 84 ASP A CA 1
ATOM 629 C C . ASP A 1 84 ? -0.368 -4.709 9.088 1.00 96.44 84 ASP A C 1
ATOM 631 O O . ASP A 1 84 ? 0.250 -3.913 9.792 1.00 96.44 84 ASP A O 1
ATOM 635 N N . PHE A 1 85 ? -0.082 -4.861 7.790 1.00 96.00 85 PHE A N 1
ATOM 636 C CA . PHE A 1 85 ? 0.953 -4.094 7.109 1.00 96.00 85 PHE A CA 1
ATOM 637 C C . PHE A 1 85 ? 0.644 -2.588 7.053 1.00 96.00 85 PHE A C 1
ATOM 639 O O . PHE A 1 85 ? 1.487 -1.779 7.433 1.00 96.00 85 PHE A O 1
ATOM 646 N N . LEU A 1 86 ? -0.564 -2.196 6.631 1.00 97.19 86 LEU A N 1
ATOM 647 C CA . LEU A 1 86 ? -0.982 -0.787 6.611 1.00 97.19 86 LEU A CA 1
ATOM 648 C C . LEU A 1 86 ? -1.051 -0.180 8.021 1.00 97.19 86 LEU A C 1
ATOM 650 O O . LEU A 1 86 ? -0.702 0.985 8.197 1.00 97.19 86 LEU A O 1
ATOM 654 N N . GLU A 1 87 ? -1.480 -0.949 9.027 1.00 97.31 87 GLU A N 1
ATOM 655 C CA . GLU A 1 87 ? -1.426 -0.520 10.430 1.00 97.31 87 GLU A CA 1
ATOM 656 C C . GLU A 1 87 ? 0.016 -0.243 10.870 1.00 97.31 87 GLU A C 1
ATOM 658 O O . GLU A 1 87 ? 0.261 0.782 11.502 1.00 97.31 87 GLU A O 1
ATOM 663 N N . GLY A 1 88 ? 0.966 -1.097 10.475 1.00 95.69 88 GLY A N 1
ATOM 664 C CA . GLY A 1 88 ? 2.390 -0.911 10.753 1.00 95.69 88 GLY A CA 1
ATOM 665 C C . GLY A 1 88 ? 2.982 0.347 10.111 1.00 95.69 88 GLY A C 1
ATOM 666 O O . GLY A 1 88 ? 3.748 1.051 10.764 1.00 95.69 88 GLY A O 1
ATOM 667 N N . LEU A 1 89 ? 2.590 0.677 8.873 1.00 94.19 89 LEU A N 1
ATOM 668 C CA . LEU A 1 89 ? 2.979 1.942 8.230 1.00 94.19 89 LEU A CA 1
ATOM 669 C C . LEU A 1 89 ? 2.495 3.146 9.049 1.00 94.19 89 LEU A C 1
ATOM 671 O O . LEU A 1 89 ? 3.265 4.063 9.338 1.00 94.19 89 LEU A O 1
ATOM 675 N N . VAL A 1 90 ? 1.231 3.114 9.488 1.00 94.94 90 VAL A N 1
ATOM 676 C CA . VAL A 1 90 ? 0.679 4.159 10.358 1.00 94.94 90 VAL A CA 1
ATOM 677 C C . VAL A 1 90 ? 1.438 4.229 11.679 1.00 94.94 90 VAL A C 1
ATOM 679 O O . VAL A 1 90 ? 1.798 5.316 12.115 1.00 94.94 90 VAL A O 1
ATOM 682 N N . ASP A 1 91 ? 1.746 3.097 12.305 1.00 93.12 91 ASP A N 1
ATOM 683 C CA . ASP A 1 91 ? 2.522 3.072 13.550 1.00 93.12 91 ASP A CA 1
ATOM 684 C C . ASP A 1 91 ? 3.950 3.626 13.374 1.00 93.12 91 ASP A C 1
ATOM 686 O O . ASP A 1 91 ? 4.520 4.156 14.328 1.00 93.12 91 ASP A O 1
ATOM 690 N N . GLY A 1 92 ? 4.492 3.593 12.151 1.00 89.75 92 GLY A N 1
ATOM 691 C CA . GLY A 1 92 ? 5.729 4.274 11.750 1.00 89.75 92 GLY A CA 1
ATOM 692 C C . GLY A 1 92 ? 5.606 5.795 11.565 1.00 89.75 92 GLY A C 1
ATOM 693 O O . GLY A 1 92 ? 6.583 6.450 11.214 1.00 89.75 92 GLY A O 1
ATOM 694 N N . GLY A 1 93 ? 4.428 6.382 11.798 1.00 89.44 93 GLY A N 1
ATOM 695 C CA . GLY A 1 93 ? 4.169 7.821 11.674 1.00 89.44 93 GLY A CA 1
ATOM 696 C C . GLY A 1 93 ? 3.682 8.262 10.290 1.00 89.44 93 GLY A C 1
ATOM 697 O O . GLY A 1 93 ? 3.544 9.460 10.033 1.00 89.44 93 GLY A O 1
ATOM 698 N N . GLN A 1 94 ? 3.402 7.320 9.388 1.00 89.94 94 GLN A N 1
ATOM 699 C CA . GLN A 1 94 ? 2.874 7.608 8.056 1.00 89.94 94 GLN A CA 1
ATOM 700 C C . GLN A 1 94 ? 1.353 7.826 8.107 1.00 89.94 94 GLN A C 1
ATOM 702 O O . GLN A 1 94 ? 0.625 7.130 8.810 1.00 89.94 94 GLN A O 1
ATOM 707 N N . ALA A 1 95 ? 0.838 8.818 7.381 1.00 91.50 95 ALA A N 1
ATOM 708 C CA . ALA A 1 95 ? -0.580 9.190 7.461 1.00 91.50 95 ALA A CA 1
ATOM 709 C C . ALA A 1 95 ? -1.107 9.857 6.186 1.00 91.50 95 ALA A C 1
ATOM 711 O O . ALA A 1 95 ? -1.959 10.746 6.256 1.00 91.50 95 ALA A O 1
ATOM 712 N N . SER A 1 96 ? -0.609 9.474 5.007 1.00 89.31 96 SER A N 1
ATOM 713 C CA . SER A 1 96 ? -1.188 10.021 3.781 1.00 89.31 96 SER A CA 1
ATOM 714 C C . SER A 1 96 ? -2.662 9.655 3.620 1.00 89.31 96 SER A C 1
ATOM 716 O O . SER A 1 96 ? -3.140 8.631 4.113 1.00 89.31 96 SER A O 1
ATOM 718 N N . HIS A 1 97 ? -3.393 10.476 2.865 1.00 88.94 97 HIS A N 1
ATOM 719 C CA . HIS A 1 97 ? -4.776 10.179 2.514 1.00 88.94 97 HIS A CA 1
ATOM 720 C C . HIS A 1 97 ? -4.909 8.800 1.845 1.00 88.94 97 HIS A C 1
ATOM 722 O O . HIS A 1 97 ? -5.838 8.066 2.167 1.00 88.94 97 HIS A O 1
ATOM 728 N N . THR A 1 98 ? -3.981 8.418 0.959 1.00 90.88 98 THR A N 1
ATOM 729 C CA . THR A 1 98 ? -3.992 7.117 0.268 1.00 90.88 98 THR A CA 1
ATOM 730 C C . THR A 1 98 ? -3.824 5.955 1.244 1.00 90.88 98 THR A C 1
ATOM 732 O O . THR A 1 98 ? -4.591 4.991 1.184 1.00 90.88 98 THR A O 1
ATOM 735 N N . LEU A 1 99 ? -2.877 6.055 2.181 1.00 94.81 99 LEU A N 1
ATOM 736 C CA . LEU A 1 99 ? -2.677 5.065 3.240 1.00 94.81 99 LEU A CA 1
ATOM 737 C C . LEU A 1 99 ? -3.934 4.925 4.108 1.00 94.81 99 LEU A C 1
ATOM 739 O O . LEU A 1 99 ? -4.473 3.826 4.258 1.00 94.81 99 LEU A O 1
ATOM 743 N N . LEU A 1 100 ? -4.453 6.040 4.628 1.00 95.69 100 LEU A N 1
ATOM 744 C CA . LEU A 1 100 ? -5.629 6.033 5.501 1.00 95.69 100 LEU A CA 1
ATOM 745 C C . LEU A 1 100 ? -6.882 5.538 4.766 1.00 95.69 100 LEU A C 1
ATOM 747 O O . LEU A 1 100 ? -7.673 4.780 5.328 1.00 95.69 100 LEU A O 1
ATOM 751 N N . PHE A 1 101 ? -7.062 5.906 3.499 1.00 95.38 101 PHE A N 1
ATOM 752 C CA . PHE A 1 101 ? -8.169 5.421 2.677 1.00 95.38 101 PHE A CA 1
ATOM 753 C C . PHE A 1 101 ? -8.099 3.903 2.459 1.00 95.38 101 PHE A C 1
ATOM 755 O O . PHE A 1 101 ? -9.095 3.207 2.666 1.00 95.38 101 PHE A O 1
ATOM 762 N N . ASN A 1 102 ? -6.929 3.363 2.109 1.00 96.06 102 ASN A N 1
ATOM 763 C CA . ASN A 1 102 ? -6.771 1.918 1.937 1.00 96.06 102 ASN A CA 1
ATOM 764 C C . ASN A 1 102 ? -6.969 1.167 3.261 1.00 96.06 102 ASN A C 1
ATOM 766 O O . ASN A 1 102 ? -7.703 0.183 3.296 1.00 96.06 102 ASN A O 1
ATOM 770 N N . LEU A 1 103 ? -6.418 1.660 4.375 1.00 97.62 103 LEU A N 1
ATOM 771 C CA . LEU A 1 103 ? -6.585 1.023 5.686 1.00 97.62 103 LEU A CA 1
ATOM 772 C C . LEU A 1 103 ? -8.043 1.056 6.167 1.00 97.62 103 LEU A C 1
ATOM 774 O O . LEU A 1 103 ? -8.569 0.060 6.664 1.00 97.62 103 LEU A O 1
ATOM 778 N N . THR A 1 104 ? -8.736 2.180 5.982 1.00 97.19 104 THR A N 1
ATOM 779 C CA . THR A 1 104 ? -10.167 2.268 6.308 1.00 97.19 104 THR A CA 1
ATOM 780 C C . THR A 1 104 ? -10.998 1.333 5.429 1.00 97.19 104 THR A C 1
ATOM 782 O O . THR A 1 104 ? -11.902 0.683 5.948 1.00 97.19 104 THR A O 1
ATOM 785 N N . THR A 1 105 ? -10.654 1.185 4.146 1.00 96.38 105 THR A N 1
ATOM 786 C CA . THR A 1 105 ? -11.271 0.196 3.247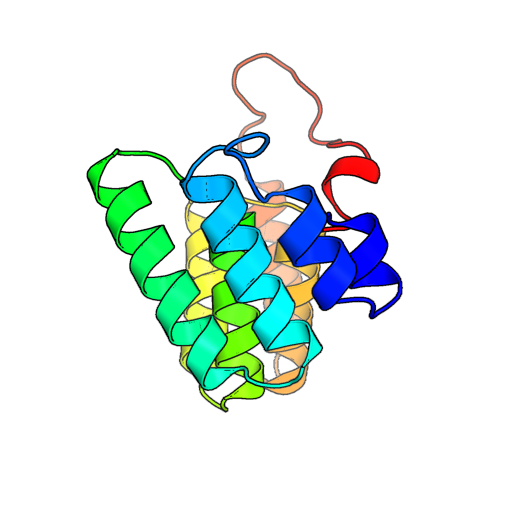 1.00 96.38 105 THR A CA 1
ATOM 787 C C . THR A 1 105 ? -11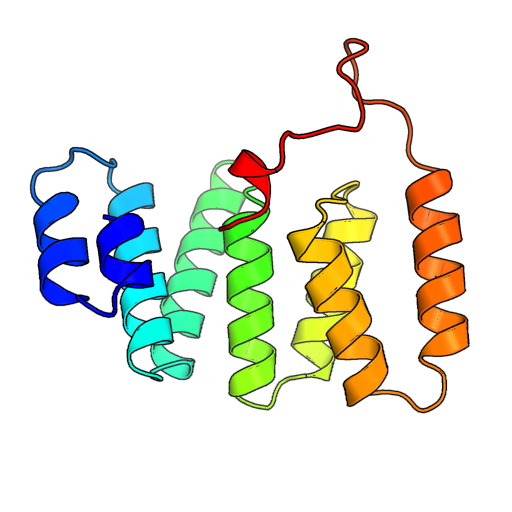.032 -1.233 3.745 1.00 96.38 105 THR A C 1
ATOM 789 O O . THR A 1 105 ? -11.978 -2.012 3.839 1.00 96.38 105 THR A O 1
ATOM 792 N N . MET A 1 106 ? -9.809 -1.567 4.171 1.00 96.25 106 MET A N 1
ATOM 793 C CA . MET A 1 106 ? -9.493 -2.869 4.774 1.00 96.25 106 MET A CA 1
ATOM 794 C C . MET A 1 106 ? -10.334 -3.155 6.021 1.00 96.25 106 MET A C 1
ATOM 796 O O . MET A 1 106 ? -10.830 -4.270 6.186 1.00 96.25 106 MET A O 1
ATOM 800 N N . TYR A 1 107 ? -10.538 -2.160 6.889 1.00 97.44 107 TYR A N 1
ATOM 801 C CA . TYR A 1 107 ? -11.405 -2.317 8.057 1.00 97.44 107 TYR A CA 1
ATOM 802 C C . TYR A 1 107 ? -12.846 -2.645 7.676 1.00 97.44 107 TYR A C 1
ATOM 804 O O . TYR A 1 107 ? -13.429 -3.527 8.300 1.00 97.44 107 TYR A O 1
ATOM 812 N N . GLU A 1 108 ? -13.404 -1.968 6.672 1.00 95.88 108 GLU A N 1
ATOM 813 C CA . GLU A 1 108 ? -14.772 -2.221 6.200 1.00 95.88 108 GLU A CA 1
ATOM 814 C C . GLU A 1 108 ? -14.921 -3.610 5.570 1.00 95.88 108 GLU A C 1
ATOM 816 O O . GLU A 1 108 ? -15.948 -4.256 5.754 1.00 95.88 108 GLU A O 1
ATOM 821 N N . LEU A 1 109 ? -13.899 -4.089 4.857 1.00 94.06 109 LEU A N 1
ATOM 822 C CA . LEU A 1 109 ? -13.942 -5.393 4.191 1.00 94.06 109 LEU A CA 1
ATOM 823 C C . LEU A 1 109 ? -13.719 -6.571 5.148 1.00 94.06 109 LEU A C 1
ATOM 825 O O . LEU A 1 109 ? -14.252 -7.654 4.919 1.00 94.06 109 LEU A O 1
ATOM 829 N N . CYS A 1 110 ? -12.933 -6.376 6.210 1.00 89.12 110 CYS A N 1
ATOM 830 C CA . CYS A 1 110 ? -12.421 -7.484 7.024 1.00 89.12 110 CYS A CA 1
ATOM 831 C C . CYS A 1 110 ? -12.974 -7.530 8.455 1.00 89.12 110 CYS A C 1
ATOM 833 O O . CYS A 1 110 ? -12.544 -8.380 9.238 1.00 89.12 110 CYS A O 1
ATOM 835 N N . SER A 1 111 ? -13.842 -6.596 8.862 1.00 91.75 111 SER A N 1
ATOM 836 C CA . SER A 1 111 ? -14.249 -6.471 10.266 1.00 91.75 111 SER A CA 1
ATOM 837 C C . SER A 1 111 ? -15.631 -5.852 10.467 1.00 91.75 111 SER A C 1
ATOM 839 O O . SER A 1 111 ? -15.877 -4.706 10.104 1.00 91.75 111 SER A O 1
ATOM 841 N N . ASP A 1 112 ? -16.482 -6.519 11.250 1.00 93.38 112 ASP A N 1
ATOM 842 C CA . ASP A 1 112 ? -17.759 -5.956 11.730 1.00 93.38 112 ASP A CA 1
ATOM 843 C C . ASP A 1 112 ? -17.573 -4.775 12.704 1.00 93.38 112 ASP A C 1
ATOM 845 O O . ASP A 1 112 ? -18.520 -4.085 13.086 1.00 93.38 112 ASP A O 1
ATOM 849 N N . ARG A 1 113 ? -16.336 -4.537 13.156 1.00 95.25 113 ARG A N 1
ATOM 850 C CA . ARG A 1 113 ? -15.975 -3.450 14.076 1.00 95.25 113 ARG A CA 1
ATOM 851 C C . ARG A 1 113 ? -15.356 -2.261 13.348 1.00 95.25 113 ARG A C 1
ATOM 853 O O . ARG A 1 113 ? -14.726 -1.427 14.002 1.00 95.25 113 ARG A O 1
ATOM 860 N N . ALA A 1 114 ? -15.538 -2.155 12.031 1.00 95.62 114 ALA A N 1
ATOM 861 C CA . ALA A 1 114 ? -14.903 -1.135 11.204 1.00 95.62 114 ALA A CA 1
ATOM 862 C C . ALA A 1 114 ? -15.081 0.288 11.757 1.00 95.62 114 ALA A C 1
ATOM 864 O O . ALA A 1 114 ? -14.109 1.025 11.900 1.00 95.62 114 ALA A O 1
ATOM 865 N N . LYS A 1 115 ? -16.286 0.655 12.219 1.00 96.88 115 LYS A N 1
ATOM 866 C CA . LYS A 1 115 ? -16.531 1.957 12.871 1.00 96.88 115 LYS A CA 1
ATOM 867 C C . LYS A 1 115 ? -15.588 2.222 14.054 1.00 96.88 115 LYS A C 1
ATOM 869 O O . LYS A 1 115 ? -15.045 3.317 14.163 1.00 96.88 115 LYS A O 1
ATOM 874 N N . ALA A 1 116 ? -15.397 1.240 14.935 1.00 97.81 116 ALA A N 1
ATOM 875 C CA . ALA A 1 116 ? -14.523 1.377 16.100 1.00 97.81 116 ALA A CA 1
ATOM 876 C C . ALA A 1 116 ? -13.043 1.455 15.701 1.00 97.81 116 ALA A C 1
ATOM 878 O O . ALA A 1 116 ? -12.304 2.253 16.272 1.00 97.81 116 ALA A O 1
ATOM 879 N N . LEU A 1 117 ? -12.624 0.673 14.703 1.00 97.81 117 LEU A N 1
ATOM 880 C CA . LEU A 1 117 ? -11.254 0.698 14.181 1.00 97.81 117 LEU A CA 1
ATOM 881 C C . LEU A 1 117 ? -10.920 2.042 13.522 1.00 97.81 117 LEU A C 1
ATOM 883 O O . LEU A 1 117 ? -9.881 2.622 13.817 1.00 97.81 117 LEU A O 1
ATOM 887 N N . LYS A 1 118 ? -11.835 2.595 12.719 1.00 97.62 118 LYS A N 1
ATOM 888 C CA . LYS A 1 118 ? -11.672 3.919 12.100 1.00 97.62 118 LYS A CA 1
ATOM 889 C C . LYS A 1 118 ? -11.580 5.047 13.133 1.00 97.62 118 LYS A C 1
ATOM 891 O O . LYS A 1 118 ? -10.774 5.952 12.957 1.00 97.62 118 LYS A O 1
ATOM 896 N N . MET A 1 119 ? -12.361 4.984 14.218 1.00 97.50 119 MET A N 1
ATOM 897 C CA . MET A 1 119 ? -12.247 5.957 15.318 1.00 97.50 119 MET A CA 1
ATOM 898 C C . MET A 1 119 ? -10.878 5.873 16.002 1.00 97.50 119 MET A C 1
ATOM 900 O O . MET A 1 119 ? -10.224 6.896 16.158 1.00 97.50 119 MET A O 1
ATOM 904 N N . ARG A 1 120 ? -10.400 4.661 16.318 1.00 97.25 120 ARG A N 1
ATOM 905 C CA . ARG A 1 120 ? -9.059 4.464 16.900 1.00 97.25 120 ARG A CA 1
ATOM 906 C C . ARG A 1 120 ? -7.939 4.929 15.972 1.00 97.25 120 ARG A C 1
ATOM 908 O O . ARG A 1 120 ? -6.951 5.474 16.444 1.00 97.25 120 ARG A O 1
ATOM 915 N N . LEU A 1 121 ? -8.088 4.719 14.664 1.00 96.56 121 LEU A N 1
ATOM 916 C CA . LEU A 1 121 ? -7.142 5.220 13.670 1.00 96.56 121 LEU A CA 1
ATOM 917 C C . LEU A 1 121 ? -7.097 6.753 13.674 1.00 96.56 121 LEU A C 1
ATOM 919 O O . LEU A 1 121 ? -6.014 7.325 13.699 1.00 96.56 121 LEU A O 1
ATOM 923 N N . ALA A 1 122 ? -8.257 7.415 13.708 1.00 95.12 122 ALA A N 1
ATOM 924 C CA . ALA A 1 122 ? -8.325 8.873 13.791 1.00 95.12 122 ALA A CA 1
ATOM 925 C C . ALA A 1 122 ? -7.685 9.408 15.084 1.00 95.12 122 ALA A C 1
ATOM 927 O O . ALA A 1 122 ? -6.924 10.369 15.030 1.00 95.12 122 ALA A O 1
ATOM 928 N N . GLU A 1 123 ? -7.946 8.765 16.227 1.00 94.94 123 GLU A N 1
ATOM 929 C CA . GLU A 1 123 ? -7.305 9.092 17.509 1.00 94.94 123 GLU A CA 1
ATOM 930 C C . GLU A 1 123 ? -5.779 8.930 17.442 1.00 94.94 123 GLU A C 1
ATOM 932 O O . GLU A 1 123 ? -5.052 9.792 17.929 1.00 94.94 123 GLU A O 1
ATOM 937 N N . ARG A 1 124 ? -5.293 7.857 16.804 1.00 93.62 124 ARG A N 1
ATOM 938 C CA . ARG A 1 124 ? -3.860 7.585 16.628 1.00 93.62 124 ARG A CA 1
ATOM 939 C C . ARG A 1 124 ? -3.179 8.664 15.785 1.00 93.62 124 ARG A C 1
ATOM 941 O O . ARG A 1 124 ? -2.201 9.244 16.238 1.00 93.62 124 ARG A O 1
ATOM 948 N N . VAL A 1 125 ? -3.726 8.968 14.605 1.00 91.38 125 VAL A N 1
ATOM 949 C CA . VAL A 1 125 ? -3.172 9.977 13.681 1.00 91.38 125 VAL A CA 1
ATOM 950 C C . VAL A 1 125 ? -3.226 11.382 14.288 1.00 91.38 125 VAL A C 1
ATOM 952 O O . VAL A 1 125 ? -2.287 12.154 14.131 1.00 91.38 125 VAL A O 1
ATOM 955 N N . ALA A 1 126 ? -4.284 11.714 15.035 1.00 89.25 126 ALA A N 1
ATOM 956 C CA . ALA A 1 126 ? -4.381 12.993 15.744 1.00 89.25 126 ALA A CA 1
ATOM 957 C C . ALA A 1 126 ? -3.314 13.165 16.841 1.00 89.25 126 ALA A C 1
ATOM 959 O O . ALA A 1 126 ? -3.049 14.291 17.260 1.00 89.25 126 ALA A O 1
ATOM 960 N N . GLY A 1 127 ? -2.733 12.062 17.320 1.00 88.31 127 GLY A N 1
ATOM 961 C CA . GLY A 1 127 ? -1.655 12.055 18.303 1.00 88.31 127 GLY A CA 1
ATOM 962 C C . GLY A 1 127 ? -0.250 12.155 17.709 1.00 88.31 127 GLY A C 1
ATOM 963 O O . GLY A 1 127 ? 0.705 12.140 18.481 1.00 88.31 127 GLY A O 1
ATOM 964 N N . PHE A 1 128 ? -0.091 12.217 16.384 1.00 87.38 128 PHE A N 1
ATOM 965 C CA . PHE A 1 128 ? 1.236 12.326 15.783 1.00 87.38 128 PHE A CA 1
ATOM 966 C C . PHE A 1 128 ? 1.840 13.715 15.997 1.00 87.38 128 PHE A C 1
ATOM 968 O O . PHE A 1 128 ? 1.159 14.739 15.897 1.00 87.38 128 PHE A O 1
ATOM 975 N N . ASP A 1 129 ? 3.147 13.743 16.246 1.00 78.12 129 ASP A N 1
ATOM 976 C CA . ASP A 1 129 ? 3.890 14.992 16.322 1.00 78.12 129 ASP A CA 1
ATOM 977 C C . ASP A 1 129 ? 3.955 15.655 14.938 1.00 78.12 129 ASP A C 1
ATOM 979 O O . ASP A 1 129 ? 4.127 14.968 13.925 1.00 78.12 129 ASP A O 1
ATOM 983 N N . PRO A 1 130 ? 3.830 16.993 14.855 1.00 66.31 130 PRO A N 1
ATOM 984 C CA . PRO A 1 130 ? 4.017 17.696 13.597 1.00 66.31 130 PRO A CA 1
ATOM 985 C C . PRO A 1 130 ? 5.417 17.400 13.034 1.00 66.31 130 PRO A C 1
ATOM 987 O O . PRO A 1 130 ? 6.383 17.366 13.805 1.00 66.31 130 PRO A O 1
ATOM 990 N N . PRO A 1 131 ? 5.560 17.230 11.705 1.00 63.62 131 PRO A N 1
ATOM 991 C CA . PRO A 1 131 ? 6.855 16.970 11.092 1.00 63.62 131 PRO A CA 1
ATOM 992 C C . PRO A 1 131 ? 7.887 18.017 11.524 1.00 63.62 131 PRO A C 1
ATOM 994 O O . PRO A 1 131 ? 7.605 19.223 11.545 1.00 63.62 131 PRO A O 1
ATOM 997 N N . ALA A 1 132 ? 9.095 17.563 11.868 1.00 54.38 132 ALA A N 1
ATOM 998 C CA . ALA A 1 132 ? 10.192 18.448 12.234 1.00 54.38 132 ALA A CA 1
ATOM 999 C C . ALA A 1 132 ? 10.449 19.451 11.093 1.00 54.38 132 ALA A C 1
ATOM 1001 O O . ALA A 1 132 ? 10.897 19.072 10.015 1.00 54.38 132 ALA A O 1
ATOM 1002 N N . GLY A 1 133 ? 10.134 20.730 11.322 1.00 57.44 133 GLY A N 1
ATOM 1003 C CA . GLY A 1 133 ? 10.262 21.788 10.311 1.00 57.44 133 GLY A CA 1
ATOM 1004 C C . GLY A 1 133 ? 8.994 22.604 10.037 1.00 57.44 133 GLY A C 1
ATOM 1005 O O . GLY A 1 133 ? 9.048 23.515 9.216 1.00 57.44 133 GLY A O 1
ATOM 1006 N N . GLY A 1 134 ? 7.869 22.330 10.711 1.00 44.50 134 GLY A N 1
ATOM 1007 C CA . GLY A 1 134 ? 6.661 23.169 10.619 1.00 44.50 134 GLY A CA 1
ATOM 1008 C C . GLY A 1 134 ? 5.964 23.123 9.256 1.00 44.50 134 GLY A C 1
ATOM 1009 O O . GLY A 1 134 ? 5.128 23.973 8.955 1.00 44.50 134 GLY A O 1
ATOM 1010 N N . THR A 1 135 ? 6.311 22.145 8.420 1.00 48.44 135 THR A N 1
ATOM 1011 C CA . THR A 1 135 ? 5.629 21.892 7.154 1.00 48.44 135 THR A CA 1
ATOM 1012 C C . THR A 1 135 ? 4.289 21.231 7.462 1.00 48.44 135 THR A C 1
ATOM 1014 O O . THR A 1 135 ? 4.225 20.235 8.179 1.00 48.44 135 THR A O 1
ATOM 1017 N N . SER A 1 136 ? 3.222 21.872 6.984 1.00 50.12 136 SER A N 1
ATOM 1018 C CA . SER A 1 136 ? 1.823 21.508 7.209 1.00 50.12 136 SER A CA 1
ATOM 1019 C C . SER A 1 136 ? 1.570 20.016 6.969 1.00 50.12 136 SER A C 1
ATOM 1021 O O . SER A 1 136 ? 2.107 19.434 6.029 1.00 50.12 136 SER A O 1
ATOM 1023 N N . TRP A 1 137 ? 0.683 19.428 7.777 1.00 55.50 137 TRP A N 1
ATOM 1024 C CA . TRP A 1 137 ? 0.072 18.108 7.552 1.00 55.50 137 TRP A CA 1
ATOM 1025 C C . TRP A 1 137 ? -0.576 17.969 6.162 1.00 55.50 137 TRP A C 1
ATOM 1027 O O . TRP A 1 137 ? -0.872 16.869 5.699 1.00 55.50 137 TRP A O 1
ATOM 1037 N N . GLU A 1 138 ? -0.796 19.095 5.489 1.00 51.97 138 GLU A N 1
ATOM 1038 C CA . GLU A 1 138 ? -1.285 19.198 4.125 1.00 51.97 138 GLU A CA 1
ATOM 1039 C C . GLU A 1 138 ? -0.164 18.885 3.120 1.00 51.97 138 GLU A C 1
ATOM 1041 O O . GLU A 1 138 ? 0.484 19.782 2.579 1.00 51.97 138 GLU A O 1
ATOM 1046 N N . ARG A 1 139 ? 0.041 17.598 2.813 1.00 53.19 139 ARG A N 1
ATOM 1047 C CA . ARG A 1 139 ? 0.564 17.244 1.484 1.00 53.19 139 ARG A CA 1
ATOM 1048 C C . ARG A 1 139 ? -0.506 17.610 0.455 1.00 53.19 139 ARG A C 1
ATOM 1050 O O . ARG A 1 139 ? -1.705 17.517 0.720 1.00 53.19 139 ARG A O 1
ATOM 1057 N N . THR A 1 140 ? -0.103 18.126 -0.695 1.00 43.47 140 THR A N 1
ATOM 1058 C CA . THR A 1 140 ? -1.062 18.639 -1.683 1.00 43.47 140 THR A CA 1
ATOM 1059 C C . THR A 1 140 ? -1.798 17.458 -2.317 1.00 43.47 140 THR A C 1
ATOM 1061 O O . THR A 1 140 ? -1.238 16.379 -2.430 1.00 43.47 140 THR A O 1
ATOM 1064 N N . ASN A 1 141 ? -3.026 17.632 -2.822 1.00 41.72 141 ASN A N 1
ATOM 1065 C CA . ASN A 1 141 ? -3.761 16.559 -3.527 1.00 41.72 141 ASN A CA 1
ATOM 1066 C C . ASN A 1 141 ? -2.982 15.889 -4.680 1.00 41.72 141 ASN A C 1
ATOM 1068 O O . ASN A 1 141 ? -3.329 14.781 -5.084 1.00 41.72 141 ASN A O 1
ATOM 1072 N N . ALA A 1 142 ? -1.958 16.556 -5.220 1.00 49.84 142 ALA A N 1
ATOM 1073 C CA . ALA A 1 142 ? -1.043 15.978 -6.200 1.00 49.84 142 ALA A CA 1
ATOM 1074 C C . ALA A 1 142 ? -0.199 14.820 -5.627 1.00 49.84 142 ALA A C 1
ATOM 1076 O O . ALA A 1 142 ? 0.128 13.903 -6.370 1.00 49.84 142 ALA A O 1
ATOM 1077 N N . ASP A 1 143 ? 0.072 14.827 -4.320 1.00 48.06 143 ASP A N 1
ATOM 1078 C CA . ASP A 1 143 ? 0.860 13.817 -3.605 1.00 48.06 143 ASP A CA 1
ATOM 1079 C C . ASP A 1 143 ? 0.019 12.598 -3.171 1.00 48.06 143 ASP A C 1
ATOM 1081 O O . ASP A 1 143 ? 0.569 11.608 -2.705 1.00 48.06 143 ASP A O 1
ATOM 1085 N N . PHE A 1 144 ? -1.316 12.657 -3.301 1.00 45.88 144 PHE A N 1
ATOM 1086 C CA . PHE A 1 144 ? -2.249 11.608 -2.845 1.00 45.88 144 PHE A CA 1
ATOM 1087 C C . PHE A 1 144 ? -2.937 10.836 -3.976 1.00 45.88 144 PHE A C 1
ATOM 1089 O O . PHE A 1 144 ? -3.702 9.909 -3.722 1.00 45.88 144 PHE A O 1
ATOM 1096 N N . LYS A 1 145 ? -2.745 11.244 -5.232 1.00 38.97 145 LYS A N 1
ATOM 1097 C CA . LYS A 1 145 ? -3.337 10.570 -6.397 1.00 38.97 145 LYS A CA 1
ATOM 1098 C C . LYS A 1 145 ? -2.318 9.691 -7.107 1.00 38.97 145 LYS A C 1
ATOM 1100 O O . LYS A 1 145 ? -2.224 9.753 -8.330 1.00 38.97 145 LYS A O 1
ATOM 1105 N N . LEU A 1 146 ? -1.560 8.918 -6.340 1.00 45.06 146 LEU A N 1
ATOM 1106 C CA . LEU A 1 146 ? -0.726 7.817 -6.810 1.00 45.06 146 LEU A CA 1
ATOM 1107 C C . LEU A 1 146 ? -0.780 6.705 -5.765 1.00 45.06 146 LEU A C 1
ATOM 1109 O O . LEU A 1 146 ? -0.574 7.024 -4.572 1.00 45.06 146 LEU A O 1
#

Secondary structure (DSSP, 8-state):
-HHHHHTT-HHHHHHHHTTTTTHHHHHHHHHHHHHHHTT-HHHHHHHHHHHHHHHHHTT---HHHHHHHHHHHHHTT-HHHHHHHHHHHHHTT---HHHHHHHHHHHHHH-TTHHHHHHHHHHHHHTSPPPTT---S---GGGS--

Radius of gyration: 16.03 Å; chains: 1; bounding box: 37×36×42 Å

Organism: NCBI:txid363999

Sequence (146 aa):
ALLWLHLGDVDAARRSVAHGVAGETGERAIDALADMADGEYETALGKWRALREEMSENSVEDEMVGVNLAVCLLYTGLMPEGRDFLEGLVDGGQASHTLLFNLTTMYELCSDRAKALKMRLAERVAGFDPPAGGTSWERTNADFKL